Protein AF-A0A534TEW3-F1 (afdb_monomer)

Solvent-accessible surface area (backbone atoms only — not comparable to full-atom values): 9878 Å² total; per-residue (Å²): 132,83,80,80,79,78,78,77,78,78,79,78,77,82,74,76,82,72,75,68,64,57,67,54,77,68,44,52,39,58,89,99,47,56,60,81,39,72,78,30,44,58,56,43,50,56,50,20,53,56,47,52,79,37,78,69,46,27,35,34,26,40,9,30,24,37,71,77,74,54,68,71,56,26,29,56,51,6,33,49,33,12,48,44,51,49,48,52,30,32,76,61,66,29,63,64,92,37,51,44,66,39,45,52,7,48,79,74,64,83,44,55,67,87,44,71,70,23,24,53,65,15,21,30,38,37,39,34,49,76,43,54,83,69,78,86,59,82,77,68,78,88,69,78,79,49,77,65,56,59,50,53,56,56,57,60,58,62,66,72,74,73,78,85,90,78,89,135

Secondary structure (DSSP, 8-state):
-PPPPPPPPPPPPPPPPP-----EEEEEPPTT--PPPHHHHHHHHHHHHHHHH-TT-EEEEEE---S-S-HHHHHHHHHHHHHHHHHHHHHTT--GGGEEEEE-TTSS-SS-SSSHHHHHHHSEEEEEEEE---SSSTTSSSS---HHHHHHHHHHHHTTSSS-----

Mean predicted aligned error: 15.06 Å

pLDDT: mean 75.1, std 17.62, range [39.72, 96.31]

Structure (mmCIF, N/CA/C/O backbone):
data_AF-A0A534TEW3-F1
#
_entry.id   AF-A0A534TEW3-F1
#
loop_
_atom_site.group_PDB
_atom_site.id
_atom_site.type_symbol
_atom_site.label_atom_id
_atom_site.label_alt_id
_atom_site.label_comp_id
_atom_site.label_asym_id
_atom_site.label_entity_id
_atom_site.label_seq_id
_atom_site.pdbx_PDB_ins_code
_atom_site.Cartn_x
_atom_site.Cartn_y
_atom_site.Cartn_z
_atom_site.occupancy
_atom_site.B_iso_or_equiv
_atom_site.auth_seq_id
_atom_site.auth_comp_id
_atom_site.auth_asym_id
_atom_site.auth_atom_id
_atom_site.pdbx_PDB_model_num
ATOM 1 N N . MET A 1 1 ? 20.012 60.777 17.711 1.00 60.25 1 MET A N 1
ATOM 2 C CA . MET A 1 1 ? 19.981 59.305 17.866 1.00 60.25 1 MET A CA 1
ATOM 3 C C . MET A 1 1 ? 18.955 58.772 16.879 1.00 60.25 1 MET A C 1
ATOM 5 O O . MET A 1 1 ? 17.900 59.393 16.793 1.00 60.25 1 MET A O 1
ATOM 9 N N . PRO A 1 2 ? 19.250 57.727 16.091 1.00 71.19 2 PRO A N 1
ATOM 10 C CA . PRO A 1 2 ? 18.235 57.111 15.238 1.00 71.19 2 PRO A CA 1
ATOM 11 C C . PRO A 1 2 ? 17.132 56.468 16.101 1.00 71.19 2 PRO A C 1
ATOM 13 O O . PRO A 1 2 ? 17.427 56.048 17.226 1.00 71.19 2 PRO A O 1
ATOM 16 N N . PRO A 1 3 ? 15.877 56.408 15.619 1.00 73.00 3 PRO A N 1
ATOM 17 C CA . PRO A 1 3 ? 14.808 55.715 16.329 1.00 73.00 3 PRO A CA 1
ATOM 18 C C . PRO A 1 3 ? 15.124 54.214 16.439 1.00 73.00 3 PRO A C 1
ATOM 20 O O . PRO A 1 3 ? 15.786 53.666 15.550 1.00 73.00 3 PRO A O 1
ATOM 23 N N . PRO A 1 4 ? 14.672 53.538 17.512 1.00 75.50 4 PRO A N 1
ATOM 24 C CA . PRO A 1 4 ? 14.828 52.096 17.625 1.00 75.50 4 PRO A CA 1
ATOM 25 C C . PRO A 1 4 ? 14.104 51.395 16.463 1.00 75.50 4 PRO A C 1
ATOM 27 O O . PRO A 1 4 ? 13.072 51.892 15.997 1.00 75.50 4 PRO A O 1
ATOM 30 N N . PRO A 1 5 ? 14.626 50.254 15.980 1.00 75.69 5 PRO A N 1
ATOM 31 C CA . PRO A 1 5 ? 13.947 49.478 14.954 1.00 75.69 5 PRO A CA 1
ATOM 32 C C . PRO A 1 5 ? 12.558 49.045 15.450 1.00 75.69 5 PRO A C 1
ATOM 34 O O . PRO A 1 5 ? 12.382 48.817 16.653 1.00 75.69 5 PRO A O 1
ATOM 37 N N . PRO A 1 6 ? 11.566 48.923 14.549 1.00 76.88 6 PRO A N 1
ATOM 38 C CA . PRO A 1 6 ? 10.264 48.393 14.919 1.00 76.88 6 PRO A CA 1
ATOM 39 C C . PRO A 1 6 ? 10.413 46.968 15.479 1.00 76.88 6 PRO A C 1
ATOM 41 O O . PRO A 1 6 ? 11.327 46.241 15.070 1.00 76.88 6 PRO A O 1
ATOM 44 N N . PRO A 1 7 ? 9.535 46.552 16.410 1.00 76.06 7 PRO A N 1
ATOM 45 C CA . PRO A 1 7 ? 9.540 45.185 16.910 1.00 76.06 7 PRO A CA 1
ATOM 46 C C . PRO A 1 7 ? 9.340 44.195 15.750 1.00 76.06 7 PRO A C 1
ATOM 48 O O . PRO A 1 7 ? 8.663 44.530 14.770 1.00 76.06 7 PRO A O 1
ATOM 51 N N . PRO A 1 8 ? 9.917 42.982 15.837 1.00 75.75 8 PRO A N 1
ATOM 52 C CA . PRO A 1 8 ? 9.694 41.958 14.826 1.00 75.75 8 PRO A CA 1
ATOM 53 C C . PRO A 1 8 ? 8.190 41.653 14.708 1.00 75.75 8 PRO A C 1
ATOM 55 O O . PRO A 1 8 ? 7.475 41.727 15.713 1.00 75.75 8 PRO A O 1
ATOM 58 N N . PRO A 1 9 ? 7.693 41.313 13.503 1.00 74.06 9 PRO A N 1
ATOM 59 C CA . PRO A 1 9 ? 6.306 40.898 13.340 1.00 74.06 9 PRO A CA 1
ATOM 60 C C . PRO A 1 9 ? 6.009 39.685 14.239 1.00 74.06 9 PRO A C 1
ATOM 62 O O . PRO A 1 9 ? 6.910 38.869 14.473 1.00 74.06 9 PRO A O 1
ATOM 65 N N . PRO A 1 10 ? 4.771 39.546 14.751 1.00 71.94 10 PRO A N 1
ATOM 66 C CA . PRO A 1 10 ? 4.387 38.368 15.518 1.00 71.94 10 PRO A CA 1
ATOM 67 C C . PRO A 1 10 ? 4.613 37.098 14.679 1.00 71.94 10 PRO A C 1
ATOM 69 O O . PRO A 1 10 ? 4.470 37.148 13.451 1.00 71.94 10 PRO A O 1
ATOM 72 N N . PRO A 1 11 ? 4.977 35.964 15.307 1.00 68.88 11 PRO A N 1
ATOM 73 C CA . PRO A 1 11 ? 5.129 34.707 14.586 1.00 68.88 11 PRO A CA 1
ATOM 74 C C . PRO A 1 11 ? 3.815 34.350 13.867 1.00 68.88 11 PRO A C 1
ATOM 76 O O . PRO A 1 11 ? 2.738 34.659 14.387 1.00 68.88 11 PRO A O 1
ATOM 79 N N . PRO A 1 12 ? 3.873 33.717 12.679 1.00 68.69 12 PRO A N 1
ATOM 80 C CA . PRO A 1 12 ? 2.668 33.234 12.014 1.00 68.69 12 PRO A CA 1
ATOM 81 C C . PRO A 1 12 ? 1.908 32.269 12.944 1.00 68.69 12 PRO A C 1
ATOM 83 O O . PRO A 1 12 ? 2.549 31.576 13.742 1.00 68.69 12 PRO A O 1
ATOM 86 N N . PRO A 1 13 ? 0.563 32.208 12.864 1.00 72.44 13 PRO A N 1
ATOM 87 C CA . PRO A 1 13 ? -0.218 31.257 13.651 1.00 72.44 13 PRO A CA 1
ATOM 88 C C . PRO A 1 13 ? 0.292 29.823 13.423 1.00 72.44 13 PRO A C 1
ATOM 90 O O . PRO A 1 13 ? 0.777 29.520 12.324 1.00 72.44 13 PRO A O 1
ATOM 93 N N . PRO A 1 14 ? 0.205 28.935 14.434 1.00 68.25 14 PRO A N 1
ATOM 94 C CA . PRO A 1 14 ? 0.591 27.541 14.267 1.00 68.25 14 PRO A CA 1
ATOM 95 C C . PRO A 1 14 ? -0.175 26.938 13.084 1.00 68.25 14 PRO A C 1
ATOM 97 O O . PRO A 1 14 ? -1.364 27.195 12.893 1.00 68.25 14 PRO A O 1
ATOM 100 N N . SER A 1 15 ? 0.531 26.175 12.247 1.00 53.66 15 SER A N 1
ATOM 101 C CA . SER A 1 15 ? -0.093 25.446 11.139 1.00 53.66 15 SER A CA 1
ATOM 102 C C . SER A 1 15 ? -1.183 24.514 11.691 1.00 53.66 15 SER A C 1
ATOM 104 O O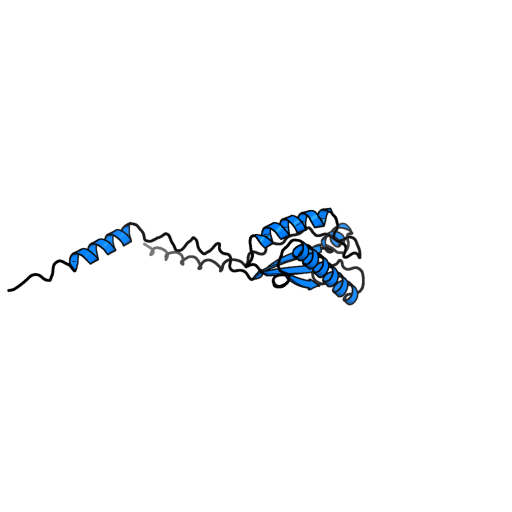 . SER A 1 15 ? -0.964 23.961 12.770 1.00 53.66 15 SER A O 1
ATOM 106 N N . PRO A 1 16 ? -2.314 24.301 10.982 1.00 61.44 16 PRO A N 1
ATOM 107 C CA . PRO A 1 16 ? -3.306 23.299 11.373 1.00 61.44 16 PRO A CA 1
ATOM 108 C C . PRO A 1 16 ? -2.609 21.969 11.679 1.00 61.44 16 PRO A C 1
ATOM 110 O O . PRO A 1 16 ? -1.613 21.671 11.000 1.00 61.44 16 PRO A O 1
ATOM 113 N N . PRO A 1 17 ? -3.100 21.170 12.643 1.00 54.12 17 PRO A N 1
ATOM 114 C CA . PRO A 1 17 ? -2.493 19.890 12.979 1.00 54.12 17 PRO A CA 1
ATOM 115 C C . PRO A 1 17 ? -2.301 19.101 11.687 1.00 54.12 17 PRO A C 1
ATOM 117 O O . PRO A 1 17 ? -3.241 18.834 10.930 1.00 54.12 17 PRO A O 1
ATOM 120 N N . ALA A 1 18 ? -1.039 18.807 11.372 1.00 47.72 18 ALA A N 1
ATOM 121 C CA . ALA A 1 18 ? -0.709 18.027 10.198 1.00 47.72 18 ALA A CA 1
ATOM 122 C C . ALA A 1 18 ? -1.473 16.708 10.317 1.00 47.72 18 ALA A C 1
ATOM 124 O O . ALA A 1 18 ? -1.295 15.994 11.305 1.00 47.72 18 ALA A O 1
ATOM 125 N N . ARG A 1 19 ? -2.324 16.388 9.328 1.00 51.25 19 ARG A N 1
ATOM 126 C CA . ARG A 1 19 ? -2.936 15.057 9.196 1.00 51.25 19 ARG A CA 1
ATOM 127 C C . ARG A 1 19 ? -1.820 14.049 9.447 1.00 51.25 19 ARG A C 1
ATOM 129 O O . ARG A 1 19 ? -0.866 14.014 8.665 1.00 51.25 19 ARG A O 1
ATOM 136 N N . ARG A 1 20 ? -1.868 13.324 10.571 1.00 53.38 20 ARG A N 1
ATOM 137 C CA . ARG A 1 20 ? -0.775 12.434 10.982 1.00 53.38 20 ARG A CA 1
ATOM 138 C C . ARG A 1 20 ? -0.702 11.305 9.971 1.00 53.38 20 ARG A C 1
ATOM 140 O O . ARG A 1 20 ? -1.393 10.305 10.087 1.00 53.38 20 ARG A O 1
ATOM 147 N N . LYS A 1 21 ? 0.117 11.481 8.940 1.00 49.31 21 LYS A N 1
ATOM 148 C CA . LYS A 1 21 ? 0.376 10.466 7.930 1.00 49.31 21 LYS A CA 1
ATOM 149 C C . LYS A 1 21 ? 1.299 9.425 8.556 1.00 49.31 21 LYS A C 1
ATOM 151 O O . LYS A 1 21 ? 2.517 9.529 8.442 1.00 49.31 21 LYS A O 1
ATOM 156 N N . ILE A 1 22 ? 0.730 8.443 9.248 1.00 55.97 22 ILE A N 1
ATOM 157 C CA . ILE A 1 22 ? 1.487 7.255 9.643 1.00 55.97 22 ILE A CA 1
ATOM 158 C C . ILE A 1 22 ? 1.680 6.434 8.372 1.00 55.97 22 ILE A C 1
ATOM 160 O O . ILE A 1 22 ? 0.755 5.755 7.948 1.00 55.97 22 ILE A O 1
ATOM 164 N N . ILE A 1 23 ? 2.850 6.551 7.735 1.00 54.94 23 ILE A N 1
ATOM 165 C CA . ILE A 1 23 ? 3.218 5.702 6.598 1.00 54.94 23 ILE A CA 1
ATOM 166 C C . ILE A 1 23 ? 3.838 4.434 7.160 1.00 54.94 23 ILE A C 1
ATOM 168 O O . ILE A 1 23 ? 5.026 4.413 7.482 1.00 54.94 23 ILE A O 1
ATOM 172 N N . LEU A 1 24 ? 3.054 3.368 7.233 1.00 56.62 24 LEU A N 1
ATOM 173 C CA . LEU A 1 24 ? 3.619 2.043 7.443 1.00 56.62 24 LEU A CA 1
ATOM 174 C C . LEU A 1 24 ? 4.271 1.614 6.124 1.00 56.62 24 LEU A C 1
ATOM 176 O O . LEU A 1 24 ? 3.594 1.314 5.141 1.00 56.62 24 LEU A O 1
ATOM 180 N N . ARG A 1 25 ? 5.605 1.698 6.077 1.00 54.69 25 ARG A N 1
ATOM 181 C CA . ARG A 1 25 ? 6.440 1.230 4.963 1.00 54.69 25 ARG A CA 1
ATOM 182 C C . ARG A 1 25 ? 6.964 -0.150 5.337 1.00 54.69 25 ARG A C 1
ATOM 184 O O . ARG A 1 25 ? 7.623 -0.265 6.362 1.00 54.69 25 ARG A O 1
ATOM 191 N N . GLY A 1 26 ? 6.713 -1.167 4.515 1.00 53.88 26 GLY A N 1
ATOM 192 C CA . GLY A 1 26 ? 7.312 -2.491 4.742 1.00 53.88 26 GLY A CA 1
ATOM 193 C C . GLY A 1 26 ? 6.471 -3.699 4.346 1.00 53.88 26 GLY A C 1
ATOM 194 O O . GLY A 1 26 ? 6.967 -4.817 4.425 1.00 53.88 26 GLY A O 1
ATOM 195 N N . VAL A 1 27 ? 5.230 -3.517 3.877 1.00 59.22 27 VAL A N 1
ATOM 196 C CA . VAL A 1 27 ? 4.468 -4.628 3.284 1.00 59.22 27 VAL A CA 1
ATOM 197 C C . VAL A 1 27 ? 4.980 -4.847 1.863 1.00 59.22 27 VAL A C 1
ATOM 199 O O . VAL A 1 27 ? 4.462 -4.291 0.886 1.00 59.22 27 VAL A O 1
ATOM 202 N N . ASN A 1 28 ? 6.060 -5.612 1.765 1.00 64.19 28 ASN A N 1
ATOM 203 C CA . ASN A 1 28 ? 6.691 -5.952 0.503 1.00 64.19 28 ASN A CA 1
ATOM 204 C C . ASN A 1 28 ? 6.067 -7.233 -0.052 1.00 64.19 28 ASN A C 1
ATOM 206 O O . ASN A 1 28 ? 5.930 -8.241 0.639 1.00 64.19 28 ASN A O 1
ATOM 210 N N . PHE A 1 29 ? 5.703 -7.194 -1.331 1.00 61.56 29 PHE A N 1
ATOM 211 C CA . PHE A 1 29 ? 5.181 -8.352 -2.048 1.00 61.56 29 PHE A CA 1
ATOM 212 C C . PHE A 1 29 ? 6.263 -8.944 -2.952 1.00 61.56 29 PHE A C 1
ATOM 214 O O . PHE A 1 29 ? 7.019 -8.211 -3.600 1.00 61.56 29 PHE A O 1
ATOM 221 N N . ASP A 1 30 ? 6.287 -10.273 -3.060 1.0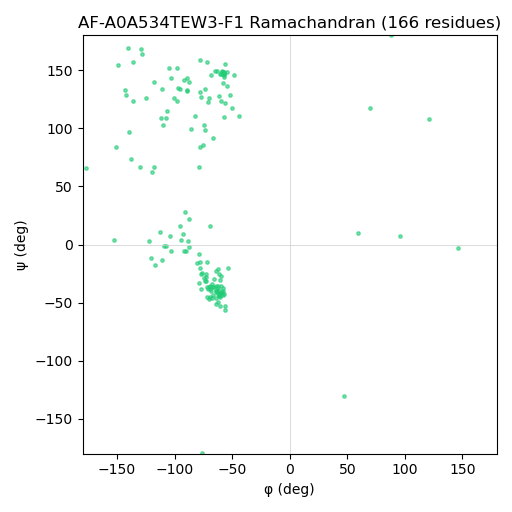0 63.12 30 ASP A N 1
ATOM 222 C CA . ASP A 1 30 ? 7.075 -10.957 -4.088 1.00 63.12 30 ASP A CA 1
ATOM 223 C C . ASP A 1 30 ? 6.691 -10.456 -5.494 1.00 63.12 30 ASP A C 1
ATOM 225 O O . ASP A 1 30 ? 5.571 -9.975 -5.736 1.00 63.12 30 ASP A O 1
ATOM 229 N N . PHE A 1 31 ? 7.623 -10.594 -6.443 1.00 55.47 31 PHE A N 1
ATOM 230 C CA . PHE A 1 31 ? 7.377 -10.270 -7.846 1.00 55.47 31 PHE A CA 1
ATOM 231 C C . PHE A 1 31 ? 6.107 -10.969 -8.346 1.00 55.47 31 PHE A C 1
ATOM 233 O O . PHE A 1 31 ? 5.919 -12.166 -8.141 1.00 55.47 31 PHE A O 1
ATOM 240 N N . ASP A 1 32 ? 5.223 -10.180 -8.955 1.00 61.06 32 ASP A N 1
ATOM 241 C CA . ASP A 1 32 ? 3.939 -10.604 -9.518 1.00 61.06 32 ASP A CA 1
ATOM 242 C C . ASP A 1 32 ? 2.920 -11.253 -8.557 1.00 61.06 32 ASP A C 1
ATOM 244 O O . ASP A 1 32 ? 1.877 -11.755 -8.977 1.00 61.06 32 ASP A O 1
ATOM 248 N N . LYS A 1 33 ? 3.167 -11.211 -7.242 1.00 69.94 33 LYS A N 1
ATOM 249 C CA . LYS A 1 33 ? 2.239 -11.753 -6.240 1.00 69.94 33 LYS A CA 1
ATOM 250 C C . LYS A 1 33 ? 1.473 -10.658 -5.506 1.00 69.94 33 LYS A C 1
ATOM 252 O O . LYS A 1 33 ? 1.955 -9.537 -5.323 1.00 69.94 33 LYS A O 1
ATOM 257 N N . ALA A 1 34 ? 0.278 -11.030 -5.055 1.00 67.62 34 ALA A N 1
ATOM 258 C CA . ALA A 1 34 ? -0.531 -10.292 -4.083 1.00 67.62 34 ALA A CA 1
ATOM 259 C C . ALA A 1 34 ? -0.668 -11.054 -2.749 1.00 67.62 34 ALA A C 1
ATOM 261 O O . ALA A 1 34 ? -1.476 -10.691 -1.902 1.00 67.62 34 ALA A O 1
ATOM 262 N N . THR A 1 35 ? 0.107 -12.125 -2.566 1.00 73.94 35 THR A N 1
ATOM 263 C CA . THR A 1 35 ? 0.159 -12.887 -1.317 1.00 73.94 35 THR A CA 1
ATOM 264 C C . THR A 1 35 ? 0.996 -12.129 -0.295 1.00 73.94 35 THR A C 1
ATOM 266 O O . THR A 1 35 ? 2.137 -11.767 -0.587 1.00 73.94 35 THR A O 1
ATOM 269 N N . ILE A 1 36 ? 0.428 -11.904 0.887 1.00 74.56 36 ILE A N 1
ATOM 270 C CA . ILE A 1 36 ? 1.130 -11.325 2.034 1.00 74.56 36 ILE A CA 1
ATOM 271 C C . ILE A 1 36 ? 2.135 -12.367 2.533 1.00 74.56 36 ILE A C 1
ATOM 273 O O . ILE A 1 36 ? 1.781 -13.526 2.753 1.00 74.56 36 ILE A O 1
ATOM 277 N N . ARG A 1 37 ? 3.402 -11.972 2.639 1.00 74.75 37 ARG A N 1
ATOM 278 C CA . ARG A 1 37 ? 4.463 -12.810 3.206 1.00 74.75 37 ARG A CA 1
ATOM 279 C C . ARG A 1 37 ? 4.377 -12.798 4.736 1.00 74.75 37 ARG A C 1
ATOM 281 O O . ARG A 1 37 ? 3.815 -11.868 5.297 1.00 74.75 37 ARG A O 1
ATOM 288 N N . GLY A 1 38 ? 4.943 -13.804 5.406 1.00 74.00 38 GLY A N 1
ATOM 289 C CA . GLY A 1 38 ? 4.890 -13.898 6.874 1.00 74.00 38 GLY A CA 1
ATOM 290 C C . GLY A 1 38 ? 5.500 -12.682 7.583 1.00 74.00 38 GLY A C 1
ATOM 291 O O . GLY A 1 38 ? 4.869 -12.115 8.461 1.00 74.00 38 GLY A O 1
ATOM 292 N N . ASP A 1 39 ? 6.650 -12.203 7.102 1.00 73.50 39 ASP A N 1
ATOM 293 C CA . ASP A 1 39 ? 7.299 -10.971 7.580 1.00 73.50 39 ASP A CA 1
ATOM 294 C C . ASP A 1 39 ? 6.412 -9.723 7.418 1.00 73.50 39 ASP A C 1
ATOM 296 O O . ASP A 1 39 ? 6.410 -8.830 8.259 1.00 73.50 39 ASP A O 1
ATOM 300 N N . ALA A 1 40 ? 5.627 -9.666 6.344 1.00 75.00 40 ALA A N 1
ATOM 301 C CA . ALA A 1 40 ? 4.658 -8.602 6.120 1.00 75.00 40 ALA A CA 1
ATOM 302 C C . ALA A 1 40 ? 3.376 -8.768 6.958 1.00 75.00 40 ALA A C 1
ATOM 304 O O . ALA A 1 40 ? 2.709 -7.771 7.224 1.00 75.00 40 ALA A O 1
ATOM 305 N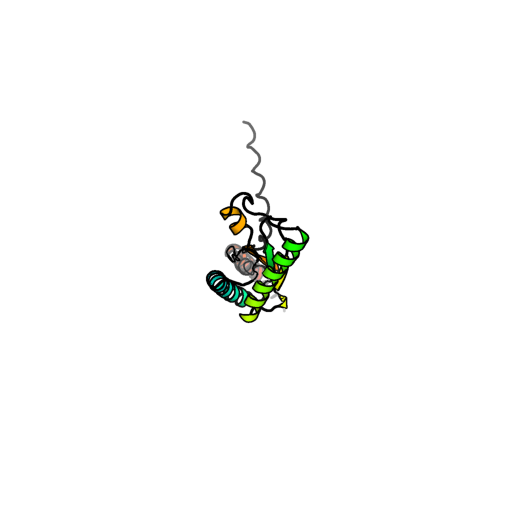 N . ALA A 1 41 ? 3.022 -9.994 7.358 1.00 80.62 41 ALA A N 1
ATOM 306 C CA . ALA A 1 41 ? 1.869 -10.263 8.213 1.00 80.62 41 ALA A CA 1
ATOM 307 C C . ALA A 1 41 ? 2.106 -9.737 9.634 1.00 80.62 41 ALA A C 1
ATOM 309 O O . ALA A 1 41 ? 1.257 -9.008 10.129 1.00 80.62 41 ALA A O 1
ATOM 310 N N . ASP A 1 42 ? 3.287 -9.978 10.216 1.00 82.25 42 ASP A N 1
ATOM 311 C CA . ASP A 1 42 ? 3.632 -9.491 11.562 1.00 82.25 42 ASP A CA 1
ATOM 312 C C . ASP A 1 42 ? 3.504 -7.956 11.665 1.00 82.25 42 ASP A C 1
ATOM 314 O O . ASP A 1 42 ? 2.925 -7.419 12.609 1.00 82.25 42 ASP A O 1
ATOM 318 N N . VAL A 1 43 ? 3.972 -7.231 10.640 1.00 82.31 43 VAL A N 1
ATOM 319 C CA . VAL A 1 43 ? 3.843 -5.763 10.568 1.00 82.31 43 VAL A CA 1
ATOM 320 C C . VAL A 1 43 ? 2.382 -5.326 10.419 1.00 82.31 43 VAL A C 1
ATOM 322 O O . VAL A 1 43 ? 1.979 -4.288 10.946 1.00 82.31 43 VAL A O 1
ATOM 325 N N . LEU A 1 44 ? 1.574 -6.086 9.677 1.00 85.62 44 LEU A N 1
ATOM 326 C CA . LEU A 1 44 ? 0.150 -5.795 9.516 1.00 85.62 44 LEU A CA 1
ATOM 327 C C . LEU A 1 44 ? -0.661 -6.102 10.778 1.00 85.62 44 LEU A C 1
ATOM 329 O O . LEU A 1 44 ? -1.673 -5.439 11.003 1.00 85.62 44 LEU A O 1
ATOM 333 N N . ASP A 1 45 ? -0.218 -7.052 11.595 1.00 87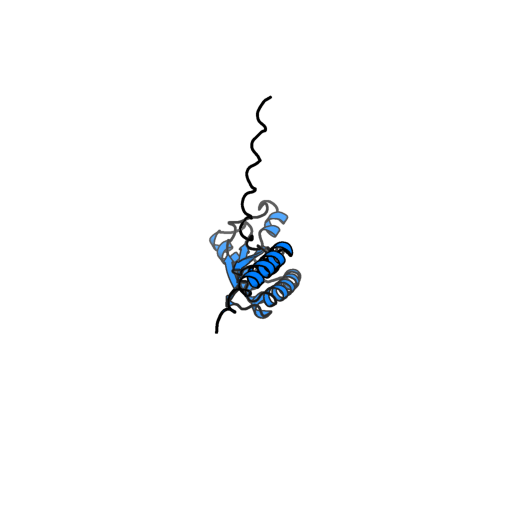.44 45 ASP A N 1
ATOM 334 C CA . ASP A 1 45 ? -0.840 -7.381 12.875 1.00 87.44 45 ASP A CA 1
ATOM 335 C C . ASP A 1 45 ? -0.615 -6.250 13.885 1.00 87.44 45 ASP A C 1
ATOM 337 O O . ASP A 1 45 ? -1.582 -5.750 14.462 1.00 87.44 45 ASP A O 1
ATOM 341 N N . GLU A 1 46 ? 0.618 -5.740 14.000 1.00 84.12 46 GLU A N 1
ATOM 342 C CA . GLU A 1 46 ? 0.925 -4.549 14.812 1.00 84.12 46 GLU A CA 1
ATOM 343 C C . GLU A 1 46 ? 0.129 -3.322 14.326 1.00 84.12 46 GLU A C 1
ATOM 345 O O . GLU A 1 46 ? -0.454 -2.570 15.112 1.00 84.12 46 GLU A O 1
ATOM 350 N N . ALA A 1 47 ? 0.025 -3.141 13.005 1.00 85.50 47 ALA A N 1
ATOM 351 C CA . ALA A 1 47 ? -0.799 -2.086 12.427 1.00 85.50 47 ALA A CA 1
ATOM 352 C C . ALA A 1 47 ? -2.282 -2.237 12.800 1.00 85.50 47 ALA A C 1
ATOM 354 O O . ALA A 1 47 ? -2.949 -1.245 13.100 1.00 85.50 47 ALA A O 1
ATOM 355 N N . ALA A 1 48 ? -2.812 -3.462 12.782 1.00 89.38 48 ALA A N 1
ATOM 356 C CA . ALA A 1 48 ? -4.194 -3.734 13.153 1.00 89.38 48 ALA A CA 1
ATOM 357 C C . ALA A 1 48 ? -4.452 -3.415 14.631 1.00 89.38 48 ALA A C 1
ATOM 359 O O . ALA A 1 48 ? -5.488 -2.827 14.938 1.00 89.38 48 ALA A O 1
ATOM 360 N N . GLU A 1 49 ? -3.516 -3.730 15.531 1.00 87.94 49 GLU A N 1
ATOM 361 C CA . GLU A 1 49 ? -3.602 -3.368 16.952 1.00 87.94 49 GLU A CA 1
ATOM 362 C C . GLU A 1 49 ? -3.761 -1.857 17.143 1.00 87.94 49 GLU A C 1
ATOM 364 O O . GLU A 1 49 ? -4.754 -1.410 17.722 1.00 87.94 49 GLU A O 1
ATOM 369 N N . ILE A 1 50 ? -2.868 -1.067 16.543 1.00 84.56 50 ILE A N 1
ATOM 370 C CA . ILE A 1 50 ? -2.909 0.400 16.618 1.00 84.56 50 ILE A CA 1
ATOM 371 C C . ILE A 1 50 ? -4.228 0.952 16.050 1.00 84.56 50 ILE A C 1
ATOM 373 O O . ILE A 1 50 ? -4.831 1.870 16.610 1.00 84.56 50 ILE A O 1
ATOM 377 N N . LEU A 1 51 ? -4.709 0.398 14.932 1.00 86.88 51 LEU A N 1
ATOM 378 C CA . LEU A 1 51 ? -5.939 0.858 14.280 1.00 86.88 51 LEU A CA 1
ATOM 379 C C . LEU A 1 51 ? -7.215 0.482 15.042 1.00 86.88 51 LEU A C 1
ATOM 381 O O . LEU A 1 51 ? -8.233 1.174 14.893 1.00 86.88 51 LEU A O 1
ATOM 385 N N . ARG A 1 52 ? -7.184 -0.581 15.852 1.00 86.81 52 ARG A N 1
ATOM 386 C CA . ARG A 1 52 ? -8.273 -0.917 16.782 1.00 86.81 52 ARG A CA 1
ATOM 387 C C . ARG A 1 52 ? -8.342 0.074 17.938 1.00 86.81 52 ARG A C 1
ATOM 389 O O . ARG A 1 52 ? -9.444 0.489 18.288 1.00 86.81 52 ARG A O 1
ATOM 396 N N . ASP A 1 53 ? -7.194 0.517 18.441 1.00 85.50 53 ASP A N 1
ATOM 397 C CA . ASP A 1 53 ? -7.115 1.517 19.513 1.00 85.50 53 ASP A CA 1
ATOM 398 C C . ASP A 1 53 ? -7.507 2.929 19.045 1.00 85.50 53 ASP A C 1
ATOM 400 O O . ASP A 1 53 ? -7.805 3.810 19.853 1.00 85.50 53 ASP A O 1
ATOM 404 N N . GLN A 1 54 ? -7.563 3.149 17.729 1.00 84.56 54 GLN A N 1
ATOM 405 C CA . GLN A 1 54 ? -7.957 4.415 17.113 1.00 84.56 54 GLN A CA 1
ATOM 406 C C . GLN A 1 54 ? -9.226 4.272 16.256 1.00 84.56 54 GLN A C 1
ATOM 408 O O . GLN A 1 54 ? -9.161 4.449 15.040 1.00 84.56 54 GLN A O 1
ATOM 413 N N . PRO A 1 55 ? -10.408 3.986 16.837 1.00 83.12 55 PRO A N 1
ATOM 414 C CA . PRO A 1 55 ? -11.627 3.678 16.080 1.00 83.12 55 PRO A CA 1
ATOM 415 C C . PRO A 1 55 ? -12.133 4.815 15.181 1.00 83.12 55 PRO A C 1
ATOM 417 O O . PRO A 1 55 ? -12.847 4.552 14.218 1.00 83.12 55 PRO A O 1
ATOM 420 N N . ASN A 1 56 ? -11.733 6.056 15.465 1.00 83.31 56 ASN A N 1
ATOM 421 C CA . ASN A 1 56 ? -12.167 7.258 14.745 1.00 83.31 56 ASN A CA 1
ATOM 422 C C . ASN A 1 56 ? -11.296 7.589 13.523 1.00 83.31 56 ASN A C 1
ATOM 424 O O . ASN A 1 56 ? -11.480 8.635 12.906 1.00 83.31 56 ASN A O 1
ATOM 428 N N . VAL A 1 57 ? -10.308 6.745 13.215 1.00 83.62 57 VAL A N 1
ATOM 429 C CA . VAL A 1 57 ? -9.343 6.990 12.144 1.00 83.62 57 VAL A CA 1
ATOM 430 C C . VAL A 1 57 ? -9.704 6.198 10.893 1.00 83.62 57 VAL A C 1
ATOM 432 O O . VAL A 1 57 ? -9.799 4.972 10.946 1.00 83.62 57 VAL A O 1
ATOM 435 N N . ASP A 1 58 ? -9.815 6.877 9.758 1.00 88.38 58 ASP A N 1
ATOM 436 C CA . ASP A 1 58 ? -9.939 6.251 8.443 1.00 88.38 58 ASP A CA 1
ATOM 437 C C . ASP A 1 58 ? -8.564 6.070 7.805 1.00 88.38 58 ASP A C 1
ATOM 439 O O . ASP A 1 58 ? -7.690 6.941 7.889 1.00 88.38 58 ASP A O 1
ATOM 443 N N . VAL A 1 59 ? -8.382 4.946 7.118 1.00 89.25 59 VAL A N 1
ATOM 444 C CA . VAL A 1 59 ? -7.110 4.520 6.541 1.00 89.25 59 VAL A CA 1
ATOM 445 C C . VAL A 1 59 ? -7.275 4.267 5.053 1.00 89.25 59 VAL A C 1
ATOM 447 O O . VAL A 1 59 ? -8.094 3.465 4.615 1.00 89.25 59 VAL A O 1
ATOM 450 N N . SER A 1 60 ? -6.433 4.911 4.261 1.00 91.88 60 SER A N 1
ATOM 451 C CA . SER A 1 60 ? -6.223 4.570 2.865 1.00 91.88 60 SER A CA 1
ATOM 452 C C . SER A 1 60 ? -5.115 3.537 2.727 1.00 91.88 60 SER A C 1
ATOM 454 O O . SER A 1 60 ? -4.038 3.698 3.297 1.00 91.88 60 SER A O 1
ATOM 456 N N . VAL A 1 61 ? -5.376 2.504 1.937 1.00 92.75 61 VAL A N 1
ATOM 457 C CA . VAL A 1 61 ? -4.469 1.405 1.616 1.00 92.75 61 VAL A CA 1
ATOM 458 C C . VAL A 1 61 ? -4.052 1.553 0.159 1.00 92.75 61 VAL A C 1
ATOM 460 O O . VAL A 1 61 ? -4.819 1.269 -0.760 1.00 92.75 61 VAL A O 1
ATOM 463 N N . ASP A 1 62 ? -2.836 2.035 -0.052 1.00 93.38 62 ASP A N 1
ATOM 464 C CA . ASP A 1 62 ? -2.351 2.492 -1.346 1.00 93.38 62 ASP A CA 1
ATOM 465 C C . ASP A 1 62 ? -1.337 1.486 -1.913 1.00 93.38 62 ASP A C 1
ATOM 467 O O . ASP A 1 62 ? -0.224 1.339 -1.410 1.00 93.38 62 ASP A O 1
ATOM 471 N N . GLY A 1 63 ? -1.727 0.755 -2.957 1.00 92.06 63 GLY A N 1
ATOM 472 C CA . GLY A 1 63 ? -0.902 -0.264 -3.600 1.00 92.06 63 GLY A CA 1
ATOM 473 C C . GLY A 1 63 ? -0.029 0.281 -4.728 1.00 92.06 63 GLY A C 1
ATOM 474 O O . GLY A 1 63 ? -0.459 1.120 -5.526 1.00 92.06 63 GLY A O 1
ATOM 475 N N . HIS A 1 64 ? 1.182 -0.266 -4.847 1.00 92.56 64 HIS A N 1
ATOM 476 C CA . HIS A 1 64 ? 2.168 0.108 -5.860 1.00 92.56 64 HIS A CA 1
ATOM 477 C C . HIS A 1 64 ? 2.844 -1.117 -6.500 1.00 92.56 64 HIS A C 1
ATOM 479 O O . HIS A 1 64 ? 2.894 -2.223 -5.943 1.00 92.56 64 HIS A 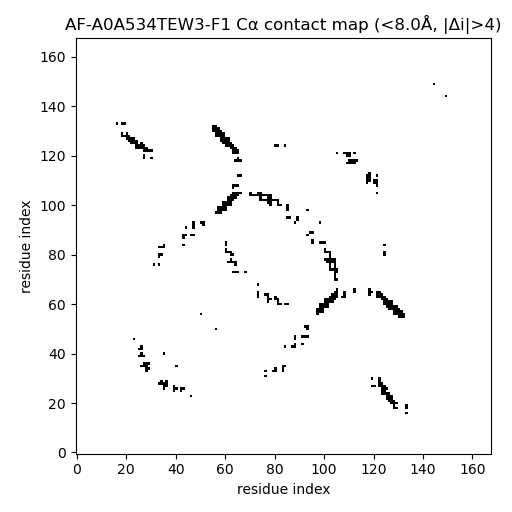O 1
ATOM 485 N N . THR A 1 65 ? 3.374 -0.917 -7.704 1.00 88.56 65 THR A N 1
ATOM 486 C CA . THR A 1 65 ? 4.153 -1.916 -8.446 1.00 88.56 65 THR A CA 1
ATOM 487 C C . THR A 1 65 ? 5.478 -1.334 -8.928 1.00 88.56 65 THR A C 1
ATOM 489 O O . THR A 1 65 ? 5.682 -0.119 -8.920 1.00 88.56 65 THR A O 1
ATOM 492 N N . ASP A 1 66 ? 6.368 -2.209 -9.399 1.00 87.69 66 ASP A N 1
ATOM 493 C CA . ASP A 1 66 ? 7.509 -1.791 -10.211 1.00 87.69 66 ASP A CA 1
ATOM 494 C C . ASP A 1 66 ? 7.080 -1.452 -11.653 1.00 87.69 66 ASP A C 1
ATOM 496 O O . ASP A 1 66 ? 5.893 -1.477 -12.001 1.00 87.69 66 ASP A O 1
ATOM 500 N N . ALA A 1 67 ? 8.045 -1.065 -12.488 1.00 89.88 67 ALA A N 1
ATOM 501 C CA . ALA A 1 67 ? 7.774 -0.623 -13.850 1.00 89.88 67 ALA A CA 1
ATOM 502 C C . ALA A 1 67 ? 7.515 -1.750 -14.870 1.00 89.88 67 ALA A C 1
ATOM 504 O O . ALA A 1 67 ? 7.132 -1.434 -16.007 1.00 89.88 67 ALA A O 1
ATOM 505 N N . ILE A 1 68 ? 7.719 -3.022 -14.504 1.00 88.56 68 ILE A N 1
ATOM 506 C CA . ILE A 1 68 ? 7.675 -4.158 -15.432 1.00 88.56 68 ILE A CA 1
ATOM 507 C C . ILE A 1 68 ? 6.222 -4.464 -15.819 1.00 88.56 68 ILE A C 1
ATOM 509 O O . ILE A 1 68 ? 5.322 -4.507 -14.987 1.00 88.56 68 ILE A O 1
ATOM 513 N N . GLY A 1 69 ? 5.973 -4.670 -17.114 1.00 88.94 69 GLY A N 1
ATOM 514 C CA . GLY A 1 69 ? 4.638 -4.955 -17.647 1.00 88.94 69 GLY A CA 1
ATOM 515 C C . GLY A 1 69 ? 3.811 -3.711 -17.998 1.00 88.94 69 GLY A C 1
ATOM 516 O O . GLY A 1 69 ? 4.249 -2.558 -17.885 1.00 88.94 69 GLY A O 1
ATOM 517 N N . SER A 1 70 ? 2.590 -3.939 -18.488 1.00 94.88 70 SER A N 1
ATOM 518 C CA . SER A 1 70 ? 1.718 -2.864 -18.978 1.00 94.88 70 SER A CA 1
ATOM 519 C C . SER A 1 70 ? 1.161 -2.007 -17.835 1.00 94.88 70 SER A C 1
ATOM 521 O O . SER A 1 70 ? 1.078 -2.443 -16.685 1.00 94.88 70 SER A O 1
ATOM 523 N N . ALA A 1 71 ? 0.770 -0.765 -18.134 1.00 92.62 71 ALA A N 1
ATOM 524 C CA . ALA A 1 71 ? 0.153 0.115 -17.138 1.00 92.62 71 ALA A CA 1
ATOM 525 C C . ALA A 1 71 ? -1.160 -0.477 -16.595 1.00 92.62 71 ALA A C 1
ATOM 527 O O . ALA A 1 71 ? -1.353 -0.520 -15.385 1.00 92.62 71 ALA A O 1
ATOM 528 N N . ALA A 1 72 ? -2.011 -1.016 -17.475 1.00 94.25 72 ALA A N 1
ATOM 529 C CA . ALA A 1 72 ? -3.273 -1.650 -17.092 1.00 94.25 72 ALA A CA 1
ATOM 530 C C . ALA A 1 72 ? -3.070 -2.900 -16.220 1.00 94.25 72 ALA A C 1
ATOM 532 O O . ALA A 1 72 ? -3.838 -3.138 -15.289 1.00 94.25 72 ALA A O 1
ATOM 533 N N . TYR A 1 73 ? -2.028 -3.689 -16.499 1.00 91.69 73 TYR A N 1
ATOM 534 C CA . TYR A 1 73 ? -1.673 -4.838 -15.671 1.00 91.69 73 TYR A CA 1
ATOM 535 C C . TYR A 1 73 ? -1.268 -4.407 -14.259 1.00 91.69 73 TYR A C 1
ATOM 537 O O . TYR A 1 73 ? -1.819 -4.887 -13.269 1.00 91.69 73 TYR A O 1
ATOM 545 N N . ASN A 1 74 ? -0.346 -3.448 -14.178 1.00 93.12 74 ASN A N 1
ATOM 546 C CA . ASN A 1 74 ? 0.163 -2.934 -12.914 1.00 93.12 74 ASN A CA 1
ATOM 547 C C . ASN A 1 74 ? -0.916 -2.243 -12.081 1.00 93.12 74 ASN A C 1
ATOM 549 O O . ASN A 1 74 ? -0.930 -2.394 -10.863 1.00 93.12 74 ASN A O 1
ATOM 553 N N . GLN A 1 75 ? -1.854 -1.553 -12.730 1.00 96.31 75 GLN A N 1
ATOM 554 C CA . GLN A 1 75 ? -3.021 -0.978 -12.071 1.00 96.31 75 GLN A CA 1
ATOM 555 C C . GLN A 1 75 ? -3.811 -2.067 -11.328 1.00 96.31 75 GLN A C 1
ATOM 557 O O . GLN A 1 75 ? -3.901 -2.034 -10.101 1.00 96.31 75 GLN A O 1
ATOM 562 N N . LYS A 1 76 ? -4.238 -3.120 -12.034 1.00 94.19 76 LYS A N 1
ATOM 563 C CA . LYS A 1 76 ? -4.965 -4.248 -11.426 1.00 94.19 76 LYS A CA 1
ATOM 564 C C . LYS A 1 76 ? -4.143 -4.998 -10.374 1.00 94.19 76 LYS A C 1
ATOM 566 O O . LYS A 1 76 ? -4.690 -5.507 -9.400 1.00 94.19 76 LYS A O 1
ATOM 571 N N . LEU A 1 77 ? -2.829 -5.134 -10.564 1.00 91.00 77 LEU A N 1
ATOM 572 C CA . LEU A 1 77 ? -1.955 -5.774 -9.577 1.00 91.00 77 LEU A CA 1
ATOM 573 C C . LEU A 1 77 ? -1.864 -4.946 -8.289 1.00 91.00 77 LEU A C 1
ATOM 575 O O . LEU A 1 77 ? -1.965 -5.507 -7.200 1.00 91.00 77 LEU A O 1
ATOM 579 N N . SER A 1 78 ? -1.719 -3.626 -8.404 1.00 93.31 78 SER A N 1
ATOM 580 C CA . SER A 1 78 ? -1.690 -2.737 -7.242 1.00 93.31 78 SER A CA 1
ATOM 581 C C . SER A 1 78 ? -3.005 -2.727 -6.461 1.00 93.31 78 SER A C 1
ATOM 583 O O . SER A 1 78 ? -2.967 -2.768 -5.236 1.00 93.31 78 SER A O 1
ATOM 585 N N . GLU A 1 79 ? -4.150 -2.755 -7.149 1.00 94.56 79 GLU A N 1
ATOM 586 C CA . GLU A 1 79 ? -5.478 -2.852 -6.526 1.00 94.56 79 GLU A CA 1
ATOM 587 C C . GLU A 1 79 ? -5.619 -4.161 -5.745 1.00 94.56 79 GLU A C 1
ATOM 589 O O . GLU A 1 79 ? -5.925 -4.142 -4.558 1.00 94.56 79 GLU A O 1
ATOM 594 N N . ARG A 1 80 ? -5.269 -5.299 -6.363 1.00 92.44 80 ARG A N 1
ATOM 595 C CA . ARG A 1 80 ? -5.302 -6.610 -5.692 1.00 92.44 80 ARG A CA 1
ATOM 596 C C . ARG A 1 80 ? -4.424 -6.662 -4.439 1.00 92.44 80 ARG A C 1
ATOM 598 O O . ARG A 1 80 ? -4.798 -7.312 -3.467 1.00 92.44 80 ARG A O 1
ATOM 605 N N . ARG A 1 81 ? -3.261 -6.004 -4.456 1.00 90.38 81 ARG A N 1
ATOM 606 C CA . ARG A 1 81 ? -2.369 -5.906 -3.287 1.00 90.38 81 ARG A CA 1
ATOM 607 C C . ARG A 1 81 ? -2.984 -5.064 -2.175 1.00 90.38 81 ARG A C 1
ATOM 609 O O . ARG A 1 81 ? -2.963 -5.490 -1.025 1.00 90.38 81 ARG A O 1
ATOM 616 N N . ALA A 1 82 ? -3.549 -3.908 -2.516 1.00 93.38 82 ALA A N 1
ATOM 617 C CA . ALA A 1 82 ? -4.246 -3.065 -1.551 1.00 93.38 82 ALA A CA 1
ATOM 618 C C . ALA A 1 82 ? -5.441 -3.803 -0.920 1.00 93.38 82 ALA A C 1
ATOM 620 O O . ALA A 1 82 ? -5.596 -3.799 0.299 1.00 93.38 82 ALA A O 1
ATOM 621 N N . ASP A 1 83 ? -6.222 -4.521 -1.728 1.00 93.38 83 ASP A N 1
ATOM 622 C CA . ASP A 1 83 ? -7.344 -5.336 -1.254 1.00 93.38 83 ASP A CA 1
ATOM 623 C C . ASP A 1 83 ? -6.897 -6.480 -0.340 1.00 93.38 83 ASP A C 1
ATOM 625 O O . ASP A 1 83 ? -7.559 -6.758 0.659 1.00 93.38 83 ASP A O 1
ATOM 629 N N . ALA A 1 84 ? -5.777 -7.141 -0.645 1.00 91.12 84 ALA A N 1
ATOM 630 C CA . ALA A 1 84 ? -5.223 -8.183 0.217 1.00 91.12 84 ALA A CA 1
ATOM 631 C C . ALA A 1 84 ? -4.871 -7.631 1.606 1.00 91.12 84 ALA A C 1
ATOM 633 O O . ALA A 1 84 ? -5.245 -8.229 2.614 1.00 91.12 84 ALA A O 1
ATOM 634 N N . VAL A 1 85 ? -4.226 -6.461 1.661 1.00 90.88 85 VAL A N 1
ATOM 635 C CA . VAL A 1 85 ? -3.892 -5.787 2.924 1.00 90.88 85 VAL A CA 1
ATOM 636 C C . VAL A 1 85 ? -5.146 -5.366 3.685 1.00 90.88 85 VAL A C 1
ATOM 638 O O . VAL A 1 85 ? -5.253 -5.638 4.877 1.00 90.88 85 VAL A O 1
ATOM 641 N N . ALA A 1 86 ? -6.128 -4.758 3.015 1.00 92.56 86 ALA A N 1
ATOM 642 C CA . ALA A 1 86 ? -7.372 -4.360 3.670 1.00 92.56 86 ALA A CA 1
ATOM 643 C C . ALA A 1 86 ? -8.139 -5.562 4.242 1.00 92.56 86 ALA A C 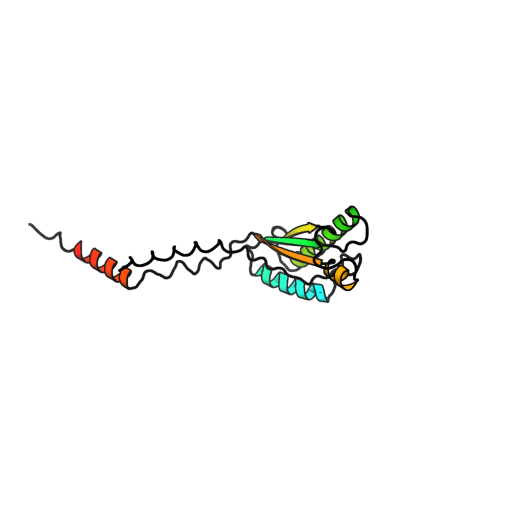1
ATOM 645 O O . ALA A 1 86 ? -8.659 -5.495 5.354 1.00 92.56 86 ALA A O 1
ATOM 646 N N . ARG A 1 87 ? -8.167 -6.690 3.520 1.00 92.50 87 ARG A N 1
ATOM 647 C CA . ARG A 1 87 ? -8.759 -7.942 4.018 1.00 92.50 87 ARG A CA 1
ATOM 648 C C . ARG A 1 87 ? -8.019 -8.476 5.235 1.00 92.50 87 ARG A C 1
ATOM 650 O O . ARG A 1 87 ? -8.678 -8.910 6.173 1.00 92.50 87 ARG A O 1
ATOM 657 N N . HIS A 1 88 ? -6.687 -8.424 5.233 1.00 91.12 88 HIS A N 1
ATOM 658 C CA . HIS A 1 88 ? -5.882 -8.820 6.388 1.00 91.12 88 HIS A CA 1
ATOM 659 C C . HIS A 1 88 ? -6.217 -7.963 7.607 1.00 91.12 88 HIS A C 1
ATOM 661 O O . HIS A 1 88 ? -6.617 -8.504 8.631 1.00 91.12 88 HIS A O 1
ATOM 667 N N . LEU A 1 89 ? -6.164 -6.635 7.483 1.00 91.50 89 LEU A N 1
ATOM 668 C CA . LEU A 1 89 ? -6.505 -5.717 8.578 1.00 91.50 89 LEU A CA 1
ATOM 669 C C . LEU A 1 89 ? -7.937 -5.935 9.087 1.00 91.50 89 LEU A C 1
ATOM 671 O O . LEU A 1 89 ? -8.185 -5.918 10.292 1.00 91.50 89 LEU A O 1
ATOM 675 N N . SER A 1 90 ? -8.882 -6.187 8.177 1.00 94.06 90 SER A N 1
ATOM 676 C CA . SER A 1 90 ? -10.269 -6.452 8.552 1.00 94.06 90 SER A CA 1
ATOM 677 C C . SER A 1 90 ? -10.449 -7.781 9.284 1.00 94.06 90 SER A C 1
ATOM 679 O O . SER A 1 90 ? -11.165 -7.829 10.284 1.00 94.06 90 SER A O 1
ATOM 681 N N . ALA A 1 91 ? -9.747 -8.836 8.859 1.00 92.25 91 ALA A N 1
ATOM 682 C CA . ALA A 1 91 ? -9.724 -10.118 9.563 1.00 92.25 91 ALA A CA 1
ATOM 683 C C . ALA A 1 91 ? -9.158 -9.994 10.990 1.00 92.25 91 ALA A C 1
ATOM 685 O O . ALA A 1 91 ? -9.542 -10.762 11.868 1.00 92.25 91 ALA A O 1
ATOM 686 N N . HIS A 1 92 ? -8.316 -8.986 11.234 1.00 93.06 92 HIS A N 1
ATOM 687 C CA . HIS A 1 92 ? -7.735 -8.677 12.541 1.00 93.06 92 HIS A CA 1
ATOM 688 C C . HIS A 1 92 ? -8.525 -7.608 13.320 1.00 93.06 92 HIS A C 1
ATOM 690 O O . HIS A 1 92 ? -8.041 -7.077 14.319 1.00 93.06 92 HIS A O 1
ATOM 696 N N . GLY A 1 93 ? -9.770 -7.319 12.924 1.00 92.06 93 GLY A N 1
ATOM 697 C CA . GLY A 1 93 ? -10.717 -6.530 13.719 1.00 92.06 93 GLY A CA 1
ATOM 698 C C . GLY A 1 93 ? -10.779 -5.038 13.390 1.00 92.06 93 GLY A C 1
ATOM 699 O O . GLY A 1 93 ? -11.474 -4.298 14.086 1.00 92.06 93 GLY A O 1
ATOM 700 N N . VAL A 1 94 ? -10.108 -4.574 12.332 1.00 92.50 94 VAL A N 1
ATOM 701 C CA . VAL A 1 94 ? -10.315 -3.212 11.815 1.00 92.50 94 VAL A CA 1
ATOM 702 C C . VAL A 1 94 ? -11.610 -3.172 10.995 1.00 92.50 94 VAL A C 1
ATOM 704 O O . VAL A 1 94 ? -11.840 -4.016 10.129 1.00 92.50 94 VAL A O 1
ATOM 707 N N . SER A 1 95 ? -12.487 -2.194 11.240 1.00 93.56 95 SER A N 1
ATOM 708 C CA . SER A 1 95 ? -13.732 -2.084 10.463 1.00 93.56 95 SER A CA 1
ATOM 709 C C . SER A 1 95 ? -13.433 -1.852 8.981 1.00 93.56 95 SER A C 1
ATOM 711 O O . SER A 1 95 ? -12.749 -0.892 8.630 1.00 93.56 95 SER A O 1
ATOM 713 N N . ALA A 1 96 ? -14.012 -2.671 8.099 1.00 92.56 96 ALA A N 1
ATOM 714 C CA . ALA A 1 96 ? -13.858 -2.527 6.651 1.00 92.56 96 ALA A CA 1
ATOM 715 C C . ALA A 1 96 ? -14.356 -1.168 6.128 1.00 92.56 96 ALA A C 1
ATOM 717 O O . ALA A 1 96 ? -13.835 -0.666 5.138 1.00 92.56 96 ALA A O 1
ATOM 718 N N . SER A 1 97 ? -15.317 -0.535 6.812 1.00 93.62 97 SER A N 1
ATOM 719 C CA . SER A 1 97 ? -15.815 0.800 6.450 1.00 93.62 97 SER A CA 1
ATOM 720 C C . SER A 1 97 ? -14.756 1.901 6.570 1.00 93.62 97 SER A C 1
ATOM 722 O O . SER A 1 97 ? -14.898 2.936 5.928 1.00 93.62 97 SER A O 1
ATOM 724 N N . ARG A 1 98 ? -13.717 1.670 7.384 1.00 92.38 98 ARG A N 1
ATOM 725 C CA . ARG A 1 98 ? -12.597 2.591 7.632 1.00 92.38 98 ARG A CA 1
ATOM 726 C C . ARG A 1 98 ? -11.419 2.352 6.686 1.00 92.38 98 ARG A C 1
ATOM 728 O O . ARG A 1 98 ? -10.428 3.069 6.759 1.00 92.38 98 ARG A O 1
ATOM 735 N N . LEU A 1 99 ? -11.475 1.309 5.853 1.00 93.31 99 LEU A N 1
ATOM 736 C CA . LEU A 1 99 ? -10.383 0.896 4.975 1.00 93.31 99 LEU A CA 1
ATOM 737 C C . LEU A 1 99 ? -10.721 1.252 3.525 1.00 93.31 99 LEU A C 1
ATOM 739 O O . LEU A 1 99 ? -11.637 0.692 2.927 1.00 93.31 99 LEU A O 1
ATOM 743 N N . HIS A 1 100 ? -9.952 2.162 2.935 1.00 94.44 100 HIS A N 1
ATOM 744 C CA . HIS A 1 100 ? -10.147 2.627 1.564 1.00 94.44 100 HIS A CA 1
ATOM 745 C C . HIS A 1 100 ? -8.998 2.157 0.675 1.00 94.44 100 HIS A C 1
ATOM 747 O O . HIS A 1 100 ? -7.883 2.655 0.790 1.00 94.44 100 HIS A O 1
ATOM 753 N N . THR A 1 101 ? -9.241 1.208 -0.227 1.00 94.75 101 THR A N 1
ATOM 754 C CA . THR A 1 101 ? -8.185 0.670 -1.096 1.00 94.75 101 THR A CA 1
ATOM 755 C C . THR A 1 101 ? -8.026 1.488 -2.373 1.00 94.75 101 THR A C 1
ATOM 757 O O . THR A 1 101 ? -9.001 1.939 -2.977 1.00 94.75 101 THR A O 1
ATOM 760 N N . ARG A 1 102 ? -6.777 1.710 -2.796 1.00 95.12 102 ARG A N 1
ATOM 761 C CA . ARG A 1 102 ? -6.439 2.377 -4.060 1.00 95.12 102 ARG A CA 1
ATOM 762 C C . ARG A 1 102 ? -5.212 1.734 -4.685 1.00 95.12 102 ARG A C 1
ATOM 764 O O . ARG A 1 102 ? -4.194 1.557 -4.026 1.00 95.12 102 ARG A O 1
ATOM 771 N N . GLY A 1 103 ? -5.273 1.438 -5.977 1.00 93.94 103 GLY A N 1
ATOM 772 C CA . GLY A 1 103 ? -4.095 1.061 -6.752 1.00 93.94 103 GLY A CA 1
ATOM 773 C C . GLY A 1 103 ? -3.523 2.252 -7.511 1.00 93.94 103 GLY A C 1
ATOM 774 O O . GLY A 1 103 ? -4.264 2.987 -8.160 1.00 93.94 103 GLY A O 1
ATOM 775 N N . PHE A 1 104 ? -2.205 2.433 -7.467 1.00 95.31 104 PHE A N 1
ATOM 776 C CA . PHE A 1 104 ? -1.502 3.440 -8.274 1.00 95.31 104 PHE A CA 1
ATOM 777 C C . PHE A 1 104 ? -0.681 2.831 -9.415 1.00 95.31 104 PHE A C 1
ATOM 779 O O . PHE A 1 104 ? -0.019 3.559 -10.166 1.00 95.31 104 PHE A O 1
ATOM 786 N N . GLY A 1 105 ? -0.666 1.503 -9.530 1.00 94.19 105 GLY A N 1
ATOM 787 C CA . GLY A 1 105 ? 0.223 0.767 -10.417 1.00 94.19 105 GLY A CA 1
ATOM 788 C C . GLY A 1 105 ? 1.666 1.255 -10.293 1.00 94.19 105 GLY A C 1
ATOM 789 O O . GLY A 1 105 ? 2.191 1.448 -9.193 1.00 94.19 105 GLY A O 1
ATOM 790 N N . LYS A 1 106 ? 2.278 1.528 -11.447 1.00 91.75 106 LYS A N 1
ATOM 791 C CA . LYS A 1 106 ? 3.668 1.987 -11.566 1.00 91.75 106 LYS A CA 1
ATOM 792 C C . LYS A 1 106 ? 3.846 3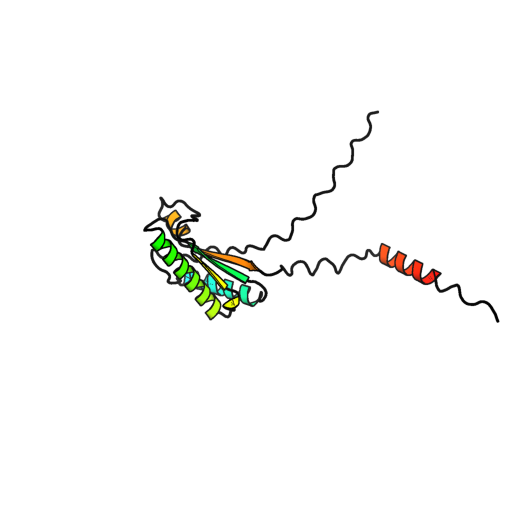.508 -11.604 1.00 91.75 106 LYS A C 1
ATOM 794 O O . LYS A 1 106 ? 4.933 3.989 -11.905 1.00 91.75 106 LYS A O 1
ATOM 799 N N . SER A 1 107 ? 2.786 4.280 -11.347 1.00 94.00 107 SER A N 1
ATOM 800 C CA . SER A 1 107 ? 2.792 5.743 -11.537 1.00 94.00 107 SER A CA 1
ATOM 801 C C . SER A 1 107 ? 3.509 6.527 -10.430 1.00 94.00 107 SER A C 1
ATOM 803 O O . SER A 1 107 ? 3.809 7.704 -10.612 1.00 94.00 107 SER A O 1
ATOM 805 N N . ARG A 1 108 ? 3.779 5.894 -9.281 1.00 91.69 108 ARG A N 1
ATOM 806 C CA . ARG A 1 108 ? 4.374 6.530 -8.091 1.00 91.69 108 ARG A CA 1
ATOM 807 C C . ARG A 1 108 ? 5.570 5.727 -7.551 1.00 91.69 108 ARG A C 1
ATOM 809 O O . ARG A 1 108 ? 5.461 5.130 -6.469 1.00 91.69 108 ARG A O 1
ATOM 816 N N . PRO A 1 109 ? 6.685 5.650 -8.304 1.00 91.56 109 PRO A N 1
ATOM 817 C CA . PRO A 1 109 ? 7.899 4.996 -7.832 1.00 91.56 109 PRO A CA 1
ATOM 818 C C . PRO A 1 109 ? 8.538 5.798 -6.691 1.00 91.56 109 PRO A C 1
ATOM 820 O O . PRO A 1 109 ? 8.481 7.025 -6.673 1.00 91.56 109 PRO A O 1
ATOM 823 N N . VAL A 1 110 ? 9.153 5.093 -5.747 1.00 89.62 110 VAL A N 1
ATOM 824 C CA . VAL A 1 110 ? 9.938 5.673 -4.640 1.00 89.62 110 VAL A CA 1
ATOM 825 C C . VAL A 1 110 ? 11.429 5.393 -4.778 1.00 89.62 110 VAL A C 1
ATOM 827 O O . VAL A 1 110 ? 12.230 6.029 -4.102 1.00 89.62 110 VAL A O 1
ATOM 830 N N . ALA A 1 111 ? 11.797 4.472 -5.668 1.00 90.50 111 ALA A N 1
ATOM 831 C CA . ALA A 1 111 ? 13.170 4.122 -5.991 1.00 90.50 111 ALA A CA 1
ATOM 832 C C . ALA A 1 111 ? 13.335 3.881 -7.498 1.00 90.50 111 ALA A C 1
ATOM 834 O O . ALA A 1 111 ? 12.350 3.785 -8.242 1.00 90.50 111 ALA A O 1
ATOM 835 N N . SER A 1 112 ? 14.588 3.775 -7.952 1.00 91.94 112 SER A N 1
ATOM 836 C CA . SER A 1 112 ? 14.894 3.493 -9.358 1.00 91.94 112 SER A CA 1
ATOM 837 C C . SER A 1 112 ? 14.250 2.177 -9.810 1.00 91.94 112 SER A C 1
ATOM 839 O O . SER A 1 112 ? 14.257 1.190 -9.085 1.00 91.94 112 SER A O 1
ATOM 841 N N . ASN A 1 113 ? 13.697 2.143 -11.022 1.00 89.19 113 ASN A N 1
ATOM 842 C CA . ASN A 1 113 ? 13.219 0.893 -11.627 1.00 89.19 113 ASN A CA 1
ATOM 843 C C . ASN A 1 113 ? 14.318 0.152 -12.404 1.00 89.19 113 ASN A C 1
ATOM 845 O O . ASN A 1 113 ? 14.072 -0.932 -12.937 1.00 89.19 113 ASN A O 1
ATOM 849 N N . GLU A 1 114 ? 15.518 0.726 -12.472 1.00 90.81 114 GLU A N 1
ATOM 850 C CA . GLU A 1 114 ? 16.649 0.168 -13.212 1.00 90.81 114 GLU A CA 1
ATOM 851 C C . GLU A 1 114 ? 17.324 -0.964 -12.429 1.00 90.81 114 GLU A C 1
ATOM 853 O O . GLU A 1 114 ? 17.734 -1.964 -13.017 1.00 90.81 114 GLU A O 1
ATOM 858 N N . THR A 1 115 ? 17.347 -0.872 -11.098 1.00 89.75 115 THR A N 1
ATOM 859 C CA . THR A 1 115 ? 17.928 -1.892 -10.213 1.00 89.75 115 THR A CA 1
ATOM 860 C C . THR A 1 115 ? 16.860 -2.823 -9.645 1.00 89.75 115 THR A C 1
ATOM 862 O O . THR A 1 115 ? 15.700 -2.434 -9.488 1.00 89.75 115 THR A O 1
ATOM 865 N N . GLU A 1 116 ? 17.224 -4.071 -9.332 1.00 86.50 116 GLU A N 1
ATOM 866 C CA . GLU A 1 116 ? 16.271 -5.005 -8.714 1.00 86.50 116 GLU A CA 1
ATOM 867 C C . GLU A 1 116 ? 15.881 -4.545 -7.311 1.00 86.50 116 GLU A C 1
ATOM 869 O O . GLU A 1 116 ? 14.715 -4.619 -6.931 1.00 86.50 116 GLU A O 1
ATOM 874 N N . GLU A 1 117 ? 16.831 -3.976 -6.578 1.00 86.38 117 GLU A N 1
ATOM 875 C CA . GLU A 1 117 ? 16.627 -3.427 -5.244 1.00 86.38 117 GLU A CA 1
ATOM 876 C C . GLU A 1 117 ? 15.609 -2.283 -5.277 1.00 86.38 117 GLU A C 1
ATOM 878 O O . GLU A 1 117 ? 14.708 -2.218 -4.439 1.00 86.38 117 GLU A O 1
ATOM 883 N N . GLY A 1 118 ? 15.705 -1.391 -6.267 1.00 88.50 118 GLY A N 1
ATOM 884 C CA . GLY A 1 118 ? 14.763 -0.288 -6.414 1.00 88.50 118 GLY A CA 1
ATOM 885 C C . GLY A 1 118 ? 13.382 -0.752 -6.893 1.00 88.50 118 GLY A C 1
ATOM 886 O O . GLY A 1 118 ? 12.359 -0.290 -6.380 1.00 88.50 118 GLY A O 1
ATOM 887 N N . ARG A 1 119 ? 13.314 -1.753 -7.782 1.00 87.81 119 ARG A N 1
ATOM 888 C CA . ARG A 1 119 ? 12.039 -2.401 -8.139 1.00 87.81 119 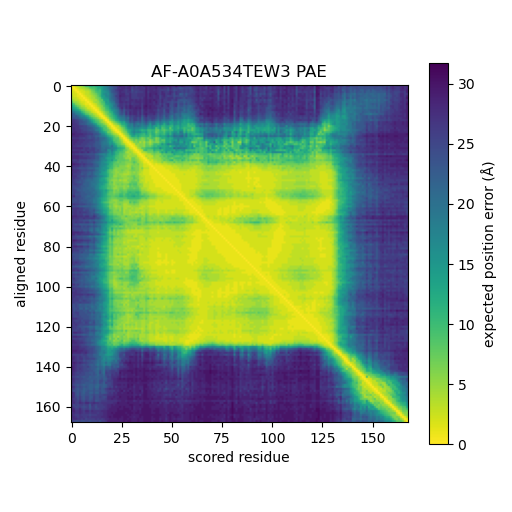ARG A CA 1
ATOM 889 C C . ARG A 1 119 ? 11.381 -3.063 -6.932 1.00 87.81 119 ARG A C 1
ATOM 891 O O . ARG A 1 119 ? 10.180 -2.888 -6.731 1.00 87.81 119 ARG A O 1
ATOM 898 N N . ALA A 1 120 ? 12.149 -3.753 -6.092 1.00 84.31 120 ALA A N 1
ATOM 899 C CA . ALA A 1 120 ? 11.646 -4.349 -4.859 1.00 84.31 120 ALA A CA 1
ATOM 900 C C . ALA A 1 120 ? 11.038 -3.300 -3.917 1.00 84.31 120 ALA A C 1
ATOM 902 O O . ALA A 1 120 ? 9.957 -3.527 -3.381 1.00 84.31 120 ALA A O 1
ATOM 903 N N . GLN A 1 121 ? 11.663 -2.125 -3.790 1.00 85.69 121 GLN A N 1
ATOM 904 C CA . GLN A 1 121 ? 11.111 -1.004 -3.016 1.00 85.69 121 GLN A CA 1
ATOM 905 C C . GLN A 1 121 ? 9.820 -0.431 -3.625 1.00 85.69 121 GLN A C 1
ATOM 907 O O . GLN A 1 121 ? 8.951 0.054 -2.902 1.00 85.69 121 GLN A O 1
ATOM 912 N N . ASN A 1 122 ? 9.656 -0.497 -4.948 1.00 89.44 122 ASN A N 1
ATOM 913 C CA . ASN A 1 122 ? 8.438 -0.044 -5.623 1.00 89.44 122 ASN A CA 1
ATOM 914 C C . ASN A 1 122 ? 7.262 -1.033 -5.474 1.00 89.44 122 ASN A C 1
ATOM 916 O O . ASN A 1 122 ? 6.106 -0.608 -5.517 1.00 89.44 122 ASN A O 1
ATOM 920 N N . ARG A 1 123 ? 7.525 -2.328 -5.236 1.00 89.12 123 ARG A N 1
ATOM 921 C CA . ARG A 1 123 ? 6.514 -3.369 -4.953 1.00 89.12 123 ARG A CA 1
ATOM 922 C C . ARG A 1 123 ? 6.023 -3.313 -3.496 1.00 89.12 123 ARG A C 1
ATOM 924 O O . ARG A 1 123 ? 6.245 -4.241 -2.718 1.00 89.12 123 ARG A O 1
ATOM 931 N N . ARG A 1 124 ? 5.330 -2.229 -3.144 1.00 87.38 124 ARG A N 1
ATOM 932 C CA . ARG A 1 124 ? 4.906 -1.913 -1.769 1.00 87.38 124 ARG A CA 1
ATOM 933 C C . ARG A 1 124 ? 3.413 -1.602 -1.651 1.00 87.38 124 ARG A C 1
ATOM 935 O O . ARG A 1 124 ? 2.765 -1.257 -2.641 1.00 87.38 124 ARG A O 1
ATOM 942 N N . VAL A 1 125 ? 2.909 -1.642 -0.423 1.00 89.19 125 VAL A N 1
ATOM 943 C CA . VAL A 1 125 ? 1.658 -0.988 -0.015 1.00 89.19 125 VAL A CA 1
ATOM 944 C C . VAL A 1 125 ? 1.976 0.058 1.053 1.00 89.19 125 VAL A C 1
ATOM 946 O O . VAL A 1 125 ? 2.826 -0.173 1.910 1.00 89.19 125 VAL A O 1
ATOM 949 N N . GLU A 1 126 ? 1.315 1.209 0.979 1.00 87.69 126 GLU A N 1
ATOM 950 C CA . GLU A 1 126 ? 1.364 2.261 1.994 1.00 87.69 126 GLU A CA 1
ATOM 951 C C . GLU A 1 126 ? 0.012 2.350 2.706 1.00 87.69 126 GLU A C 1
ATOM 953 O O . GLU A 1 126 ? -1.034 2.391 2.061 1.00 87.69 126 GLU A O 1
ATOM 958 N N . LEU A 1 127 ? 0.031 2.418 4.035 1.00 86.50 127 LEU A N 1
ATOM 959 C CA . LEU A 1 127 ? -1.139 2.786 4.830 1.00 86.50 127 LEU A CA 1
ATOM 960 C C . LEU A 1 127 ? -1.061 4.280 5.135 1.00 86.50 127 LEU A C 1
ATOM 962 O O . LEU A 1 127 ? 0.006 4.776 5.477 1.00 86.50 127 LEU A O 1
ATOM 966 N N . ASN A 1 128 ? -2.164 5.003 4.958 1.00 85.69 128 ASN A N 1
ATOM 967 C CA . ASN A 1 128 ? -2.230 6.452 5.114 1.00 85.69 128 ASN A CA 1
ATOM 968 C C . ASN A 1 128 ? -3.486 6.836 5.892 1.00 85.69 128 ASN A C 1
ATOM 970 O O . ASN A 1 128 ? -4.588 6.543 5.446 1.00 85.69 128 ASN A O 1
ATOM 974 N N . ILE A 1 129 ? -3.350 7.556 7.002 1.00 83.62 129 ILE A N 1
ATOM 975 C CA . ILE A 1 129 ? -4.508 8.102 7.720 1.00 83.62 129 ILE A CA 1
ATOM 976 C C . ILE A 1 129 ? -5.126 9.243 6.898 1.00 83.62 129 ILE A C 1
ATOM 978 O O . ILE A 1 129 ? -4.438 10.206 6.546 1.00 83.62 129 ILE A O 1
ATOM 982 N N . VAL A 1 130 ? -6.413 9.124 6.565 1.00 79.06 130 VAL A N 1
ATOM 983 C CA . VAL A 1 130 ? -7.146 10.067 5.696 1.00 79.06 130 VAL A CA 1
ATOM 984 C C . VAL A 1 130 ? -8.298 10.790 6.397 1.00 79.06 130 VAL A C 1
ATOM 986 O O . VAL A 1 130 ? -8.702 11.859 5.933 1.00 79.06 130 VAL A O 1
ATOM 989 N N . GLY A 1 131 ? -8.751 10.273 7.536 1.00 65.88 131 GLY A N 1
ATOM 990 C CA . GLY A 1 131 ? -9.804 10.837 8.380 1.00 65.88 131 GLY A CA 1
ATOM 991 C C . GLY A 1 131 ? -9.547 10.483 9.842 1.00 65.88 131 GLY A C 1
ATOM 992 O O . GLY A 1 131 ? -8.842 9.517 10.120 1.00 65.88 131 GLY A O 1
ATOM 993 N N . GLY A 1 132 ? -10.057 11.299 10.758 1.00 53.66 132 GLY A N 1
ATOM 994 C CA . GLY A 1 132 ? -9.774 11.231 12.190 1.00 53.66 132 GLY A CA 1
ATOM 995 C C . GLY A 1 132 ? -9.161 12.539 12.664 1.00 53.66 132 GLY A C 1
ATOM 996 O O . GLY A 1 132 ? -8.017 12.859 12.337 1.00 53.66 132 GLY A O 1
ATOM 997 N N . GLU A 1 133 ? -9.941 13.317 13.410 1.00 46.19 133 GLU A N 1
ATOM 998 C CA . GLU A 1 133 ? -9.394 14.422 14.185 1.00 46.19 133 GLU A CA 1
ATOM 999 C C . GLU A 1 133 ? -8.386 13.826 15.168 1.00 46.19 133 GLU A C 1
ATOM 1001 O O . GLU A 1 133 ? -8.689 12.893 15.918 1.00 46.19 133 GLU A O 1
ATOM 1006 N N . SER A 1 134 ? -7.148 14.313 15.119 1.00 44.78 134 SER A N 1
ATOM 1007 C CA . SER A 1 134 ? -6.166 14.003 16.141 1.00 44.78 134 SER A CA 1
ATOM 1008 C C . SER A 1 134 ? -6.749 14.437 17.477 1.00 44.78 134 SER A C 1
ATOM 1010 O O . SER A 1 134 ? -6.806 15.624 17.771 1.00 44.78 134 SER A O 1
ATOM 1012 N N . HIS A 1 135 ? -7.113 13.488 18.336 1.00 46.44 135 HIS A N 1
ATOM 1013 C CA . HIS A 1 135 ? -7.514 13.794 19.711 1.00 46.44 135 HIS A CA 1
ATOM 1014 C C . HIS A 1 135 ? -6.337 14.286 20.584 1.00 46.44 135 HIS A C 1
ATOM 1016 O O . HIS A 1 135 ? -6.422 14.337 21.809 1.00 46.44 135 HIS A O 1
ATOM 1022 N N . GLU A 1 136 ? -5.232 14.681 19.949 1.00 48.91 136 GLU A N 1
ATOM 1023 C CA . GLU A 1 136 ? -4.111 15.394 20.547 1.00 48.91 136 GLU A CA 1
ATOM 1024 C C . GLU A 1 136 ? -4.301 16.918 20.435 1.00 48.91 136 GLU A C 1
ATOM 1026 O O . GLU A 1 136 ? -3.339 17.666 20.391 1.00 48.91 136 GLU A O 1
ATOM 1031 N N . GLU A 1 137 ? -5.547 17.394 20.397 1.00 43.22 137 GLU A N 1
ATOM 1032 C CA . GLU A 1 137 ? -5.879 18.811 20.615 1.00 43.22 137 GLU A CA 1
ATOM 1033 C C . GLU A 1 137 ? -6.833 19.026 21.799 1.00 43.22 137 GLU A C 1
ATOM 1035 O O . GLU A 1 137 ? -6.910 20.124 22.338 1.00 43.22 137 GLU A O 1
ATOM 1040 N N . MET A 1 138 ? -7.449 17.972 22.346 1.00 41.28 138 MET A N 1
ATOM 1041 C CA . MET A 1 138 ? -8.395 18.107 23.464 1.00 41.28 138 MET A CA 1
ATOM 1042 C C . MET A 1 138 ? -7.739 18.077 24.859 1.00 41.28 138 MET A C 1
ATOM 1044 O O . MET A 1 138 ? -8.381 17.750 25.855 1.00 41.28 138 MET A O 1
ATOM 1048 N N . ARG A 1 139 ? -6.439 18.391 24.953 1.00 48.53 139 ARG A N 1
ATOM 1049 C CA . ARG A 1 139 ? -5.726 18.547 26.239 1.00 48.53 139 ARG A CA 1
ATOM 1050 C C . ARG A 1 139 ? -5.073 19.914 26.451 1.00 48.53 139 ARG A C 1
ATOM 1052 O O . ARG A 1 139 ? -4.457 20.103 27.498 1.00 48.53 139 ARG A O 1
ATOM 1059 N N . TYR A 1 140 ? -5.245 20.863 25.526 1.00 47.47 140 TYR A N 1
ATOM 1060 C CA . TYR A 1 140 ? -4.640 22.197 25.632 1.00 47.47 140 TYR A CA 1
ATOM 1061 C C . TYR A 1 140 ? -5.601 23.359 25.930 1.00 47.47 140 TYR A C 1
ATOM 1063 O O . TYR A 1 140 ? -5.115 24.461 26.147 1.00 47.47 140 TYR A O 1
ATOM 1071 N N . GLU A 1 141 ? -6.915 23.142 26.063 1.00 42.50 141 GLU A N 1
ATOM 1072 C CA . GLU A 1 141 ? -7.841 24.227 26.454 1.00 42.50 141 GLU A CA 1
ATOM 1073 C C . GLU A 1 141 ? -8.317 24.192 27.920 1.00 42.50 141 GLU A C 1
ATOM 1075 O O . GLU A 1 141 ? -8.928 25.151 28.378 1.00 42.50 141 GLU A O 1
ATOM 1080 N N . GLU A 1 142 ? -7.991 23.165 28.718 1.00 47.25 142 GLU A N 1
ATOM 1081 C CA . GLU A 1 142 ? -8.438 23.116 30.130 1.00 47.25 142 GLU A CA 1
ATOM 1082 C C . GLU A 1 142 ? -7.418 23.669 31.148 1.00 47.25 142 GLU A C 1
ATOM 1084 O O . GLU A 1 142 ? -7.640 23.661 32.360 1.00 47.25 142 GLU A O 1
ATOM 1089 N N . ARG A 1 143 ? -6.282 24.206 30.695 1.00 51.25 143 ARG A N 1
ATOM 1090 C CA . ARG A 1 143 ? -5.350 24.932 31.566 1.00 51.25 143 ARG A CA 1
ATOM 1091 C C . ARG A 1 143 ? -4.800 26.146 30.845 1.00 51.25 143 ARG A C 1
ATOM 1093 O O . ARG A 1 143 ? -3.862 26.000 30.090 1.00 51.25 143 ARG A O 1
ATOM 1100 N N . GLU A 1 144 ? -5.400 27.304 31.089 1.00 44.88 144 GLU A N 1
ATOM 1101 C CA . GLU A 1 144 ? -4.720 28.571 31.405 1.00 44.88 144 GLU A CA 1
ATOM 1102 C C . GLU A 1 144 ? -5.801 29.641 31.686 1.00 44.88 144 GLU A C 1
ATOM 1104 O O . GLU A 1 144 ? -5.943 30.621 30.970 1.00 44.88 144 GLU A O 1
ATOM 1109 N N . GLU A 1 145 ? -6.580 29.491 32.763 1.00 46.91 145 GLU A N 1
ATOM 1110 C CA . GLU A 1 145 ? -6.925 30.707 33.513 1.00 46.91 145 GLU A CA 1
ATOM 1111 C C . GLU A 1 145 ? -5.731 30.965 34.423 1.00 46.91 145 GLU A C 1
ATOM 1113 O O . GLU A 1 145 ? -5.471 30.194 35.364 1.00 46.91 145 GLU A O 1
ATOM 1118 N N . THR A 1 146 ? -4.973 32.022 34.151 1.00 59.28 146 THR A N 1
ATOM 1119 C CA . THR A 1 146 ? -3.818 32.332 34.988 1.00 59.28 146 THR A CA 1
ATOM 1120 C C . THR A 1 146 ? -4.291 32.565 36.434 1.00 59.28 146 THR A C 1
ATOM 1122 O O . THR A 1 146 ? -5.382 33.098 36.673 1.00 59.28 146 THR A O 1
ATOM 1125 N N . PRO A 1 147 ? -3.496 32.218 37.466 1.00 57.88 147 PRO A N 1
ATOM 1126 C CA . PRO A 1 147 ? -3.834 32.557 38.852 1.00 57.88 147 PRO A CA 1
ATOM 1127 C C . PRO A 1 147 ? -4.106 34.058 39.075 1.00 57.88 147 PRO A C 1
ATOM 1129 O O . PRO A 1 147 ? -4.761 34.426 40.051 1.00 57.88 147 PRO A O 1
ATOM 1132 N N . ARG A 1 148 ? -3.622 34.924 38.170 1.00 55.31 148 ARG A N 1
ATOM 1133 C CA . ARG A 1 148 ? -3.879 36.370 38.166 1.00 55.31 148 ARG A CA 1
ATOM 1134 C C . ARG A 1 148 ? -5.320 36.694 37.763 1.00 55.31 148 ARG A C 1
ATOM 1136 O O . ARG A 1 148 ? -5.978 37.438 38.484 1.00 55.31 148 ARG A O 1
ATOM 1143 N N . GLU A 1 149 ? -5.848 36.063 36.720 1.00 53.91 149 GLU A N 1
ATOM 1144 C CA . GLU A 1 149 ? -7.221 36.291 36.241 1.00 53.91 149 GLU A CA 1
ATOM 1145 C C . GLU A 1 149 ? -8.276 35.749 37.215 1.00 53.91 149 GLU A C 1
ATOM 1147 O O . GLU A 1 149 ? -9.253 36.434 37.525 1.00 53.91 149 GLU A O 1
ATOM 1152 N N . ARG A 1 150 ? -8.021 34.589 37.841 1.00 59.84 150 ARG A N 1
ATOM 1153 C CA . ARG A 1 150 ? -8.861 34.075 38.942 1.00 59.84 150 ARG A CA 1
ATOM 1154 C C . ARG A 1 150 ? -8.908 35.004 40.157 1.00 59.84 150 ARG A C 1
ATOM 1156 O O . ARG A 1 150 ? -9.905 35.031 40.882 1.00 59.84 150 ARG A O 1
ATOM 1163 N N . ARG A 1 151 ? -7.832 35.757 40.412 1.00 58.66 151 ARG A N 1
ATOM 1164 C CA . ARG A 1 151 ? -7.765 36.715 41.525 1.00 58.66 151 ARG A CA 1
ATOM 1165 C C . ARG A 1 151 ? -8.534 37.993 41.205 1.00 58.66 151 ARG A C 1
ATOM 1167 O O . ARG A 1 151 ? -9.221 38.496 42.087 1.00 58.66 151 ARG A O 1
ATOM 1174 N N . GLU A 1 152 ? -8.481 38.475 39.968 1.00 54.31 152 GLU A N 1
ATOM 1175 C CA . GLU A 1 152 ? -9.253 39.649 39.539 1.00 54.31 152 GLU A CA 1
ATOM 1176 C C . GLU A 1 152 ? -10.757 39.367 39.451 1.00 54.31 152 GLU A C 1
ATOM 1178 O O . GLU A 1 152 ? -11.565 40.207 39.854 1.00 54.31 152 GLU A O 1
ATOM 1183 N N . HIS A 1 153 ? -11.147 38.164 39.019 1.00 52.38 153 HIS A N 1
ATOM 1184 C CA . HIS A 1 153 ? -12.557 37.784 38.934 1.00 52.38 153 HIS A CA 1
ATOM 1185 C C . HIS A 1 153 ? -13.216 37.652 40.321 1.00 52.38 153 HIS A C 1
ATOM 1187 O O . HIS A 1 153 ? -14.373 38.037 40.499 1.00 52.38 153 HIS A O 1
ATOM 1193 N N . ARG A 1 154 ? -12.463 37.208 41.339 1.00 57.31 154 ARG A N 1
ATOM 1194 C CA . ARG A 1 154 ? -12.933 37.169 42.735 1.00 57.31 154 ARG A CA 1
ATOM 1195 C C . ARG A 1 154 ? -13.094 38.569 43.342 1.00 57.31 154 ARG A C 1
ATOM 1197 O O . ARG A 1 154 ? -14.048 38.804 44.069 1.00 57.31 154 ARG A O 1
ATOM 1204 N N . ILE A 1 155 ? -12.224 39.518 42.992 1.00 53.72 155 ILE A N 1
ATOM 1205 C CA . ILE A 1 155 ? -12.275 40.890 43.531 1.00 53.72 155 ILE A CA 1
ATOM 1206 C C . ILE A 1 155 ? -13.448 41.699 42.945 1.00 53.72 155 ILE A C 1
ATOM 1208 O O . ILE A 1 155 ? -14.015 42.538 43.643 1.00 53.72 155 ILE A O 1
ATOM 1212 N N . ARG A 1 156 ? -13.862 41.439 41.695 1.00 53.97 156 ARG A N 1
ATOM 1213 C CA . ARG A 1 156 ? -15.036 42.112 41.099 1.00 53.97 156 ARG A CA 1
ATOM 1214 C C . ARG A 1 156 ? -16.378 41.600 41.631 1.00 53.97 156 ARG A C 1
ATOM 1216 O O . ARG A 1 156 ? -17.330 42.374 41.664 1.00 53.97 156 ARG A O 1
ATOM 1223 N N . LYS A 1 157 ? -16.469 40.337 42.064 1.00 50.44 157 LYS A N 1
ATOM 1224 C CA . LYS A 1 157 ? -17.713 39.781 42.630 1.00 50.44 157 LYS A CA 1
ATOM 1225 C C . LYS A 1 157 ? -18.016 40.289 44.044 1.00 50.44 157 LYS A C 1
ATOM 1227 O O . LYS A 1 157 ? -19.182 40.497 44.356 1.00 50.44 157 LYS A O 1
ATOM 1232 N N . ASP A 1 158 ? -16.995 40.590 44.845 1.00 52.91 158 ASP A N 1
ATOM 1233 C CA . ASP A 1 158 ? -17.194 41.080 46.218 1.00 52.91 158 ASP A CA 1
ATOM 1234 C C . ASP A 1 158 ? -17.594 42.567 46.295 1.00 52.91 158 ASP A C 1
ATOM 1236 O O . ASP A 1 158 ? -18.194 42.990 47.282 1.00 52.91 158 ASP A O 1
ATOM 1240 N N . GLN A 1 159 ? -17.335 43.371 45.254 1.00 54.84 159 GLN A N 1
ATOM 1241 C CA . GLN A 1 159 ? -17.766 44.781 45.224 1.00 54.84 159 GLN A CA 1
ATOM 1242 C C . GLN A 1 159 ? -19.236 44.978 44.824 1.00 54.84 159 GLN A C 1
ATOM 1244 O O . GLN A 1 159 ? -19.795 46.033 45.104 1.00 54.84 159 GLN A O 1
ATOM 1249 N N . HIS A 1 160 ? -19.894 43.968 44.247 1.00 50.22 160 HIS A N 1
ATOM 1250 C CA . HIS A 1 160 ? -21.320 44.039 43.900 1.00 50.22 160 HIS A CA 1
ATOM 1251 C C . HIS A 1 160 ? -22.265 43.554 45.014 1.00 50.22 160 HIS A C 1
ATOM 1253 O O . HIS A 1 160 ? -23.474 43.694 44.876 1.00 50.22 160 HIS A O 1
ATOM 1259 N N . HIS A 1 161 ? -21.752 43.010 46.124 1.00 49.03 161 HIS A N 1
ATOM 1260 C CA . HIS A 1 161 ? -22.573 42.542 47.255 1.00 49.03 161 HIS A CA 1
ATOM 1261 C C . HIS A 1 161 ? -22.565 43.470 48.477 1.00 49.03 161 HIS A C 1
ATOM 1263 O O . HIS A 1 161 ? -23.126 43.138 49.517 1.00 49.03 161 HIS A O 1
ATOM 1269 N N . ARG A 1 162 ? -21.968 44.661 48.366 1.00 54.25 162 ARG A N 1
ATOM 1270 C CA . ARG A 1 162 ? -22.015 45.692 49.410 1.00 54.25 162 ARG A CA 1
ATOM 1271 C C . ARG A 1 162 ? -22.679 46.956 48.858 1.00 54.25 162 ARG A C 1
ATOM 1273 O O . ARG A 1 162 ? -22.035 47.990 48.733 1.00 54.25 162 ARG A O 1
ATOM 1280 N N . GLY A 1 163 ? -23.947 46.835 48.470 1.00 52.03 163 GLY A N 1
ATOM 1281 C CA . GLY A 1 163 ? -24.722 47.936 47.889 1.00 52.03 163 GLY A CA 1
ATOM 1282 C C . GLY A 1 163 ? -26.238 47.879 48.092 1.00 52.03 163 GLY A C 1
ATOM 1283 O O . GLY A 1 163 ? -26.913 48.760 47.583 1.00 52.03 163 GLY A O 1
ATOM 1284 N N . GLU A 1 164 ? -26.781 46.905 48.832 1.00 52.66 164 GLU A N 1
ATOM 1285 C CA . GLU A 1 164 ? -28.222 46.829 49.124 1.00 52.66 164 GLU A CA 1
ATOM 1286 C C . GLU A 1 164 ? -28.456 46.439 50.588 1.00 52.66 164 GLU A C 1
ATOM 1288 O O . GLU A 1 164 ? -28.793 45.307 50.900 1.00 52.66 164 GLU A O 1
ATOM 1293 N N . HIS A 1 165 ? -28.217 47.378 51.501 1.00 51.78 165 HIS A N 1
ATOM 1294 C CA . HIS A 1 165 ? -28.862 47.407 52.816 1.00 51.78 165 HIS A CA 1
ATOM 1295 C C . HIS A 1 165 ? -28.942 48.872 53.258 1.00 51.78 165 HIS A C 1
ATOM 1297 O O . HIS A 1 165 ? -28.065 49.373 53.962 1.00 51.78 165 HIS A O 1
ATOM 1303 N N . HIS A 1 166 ? -29.977 49.565 52.791 1.00 42.28 166 HIS A N 1
ATOM 1304 C CA . HIS A 1 166 ? -30.428 50.843 53.329 1.00 42.28 166 HIS A CA 1
ATOM 1305 C C . HIS A 1 166 ? -31.961 50.860 53.283 1.00 42.28 166 HIS A C 1
ATOM 1307 O O . HIS A 1 166 ? -32.513 50.591 52.220 1.00 42.28 166 HIS A O 1
ATOM 1313 N N . GLU A 1 167 ? -32.553 51.181 54.444 1.00 40.62 167 GLU A N 1
ATOM 1314 C CA . GLU A 1 167 ? -33.945 51.623 54.692 1.00 40.62 167 GLU A CA 1
ATOM 1315 C C . GLU A 1 167 ? -35.012 50.515 54.487 1.00 40.62 167 GLU A C 1
ATOM 1317 O O . GLU A 1 167 ? -35.076 49.878 53.443 1.00 40.62 167 GLU A O 1
ATOM 1322 N N . ASP A 1 168 ? -35.795 50.088 55.485 1.00 39.72 168 ASP A N 1
ATOM 1323 C CA . ASP A 1 168 ? -36.531 50.820 56.533 1.00 39.72 168 ASP A CA 1
ATOM 1324 C C . ASP A 1 168 ? -36.557 50.096 57.900 1.00 39.72 168 ASP A C 1
ATOM 1326 O O . ASP A 1 168 ? -36.621 48.841 57.925 1.00 39.72 168 ASP A O 1
#

Foldseek 3Di:
DDDDDDDDDDDDPDDDPPQPWPWPQDQFDDPLDLDGDPRNLVSLLVVLVVLVVQLFWAKEKEFFAAPPDDQVSQQVSRQSNSVSSLVSSVVSPRDSVRYHYGYPRHVDQPADSVDPVSRRSRRIIIMTTDGDDPPVVVPPPPDDPPPVNVVVVVVVVVVVPPDPDDDD

Sequence (168 aa):
MPPPPPPPPPPPPPSPPARRKIILRGVNFDFDKATIRGDAADVLDEAAEILRDQPNVDVSVDGHTDAIGSAAY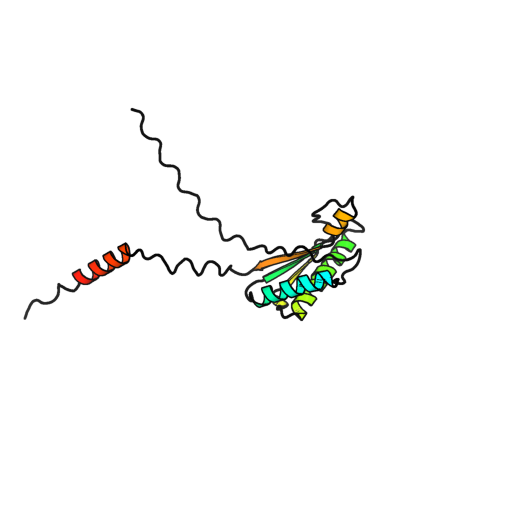NQKLSERRADAVARHLSAHGVSASRLHTRGFGKSRPVASNETEEGRAQNRRVELNIVGGESHEEMRYEEREETPRERREHRIRKDQHHRGEHHED

Radius of gyration: 27.99 Å; Cα contacts (8 Å, |Δi|>4): 239; chains: 1; bounding box: 56×73×76 Å

Nearest PDB structures (foldseek):
  5wtp-assembly2_B  TM=8.911E-01  e=3.026E-13  Capnocytophaga gingivalis ATCC 33624
  5eb1-assembly2_D  TM=9.558E-01  e=4.292E-12  Pseudomonas aeruginosa PAO1
  6jfw-assembly2_B  TM=8.562E-01  e=2.667E-13  Pseudomonas aeruginosa PAO1
  4g4x-assembly1_A  TM=9.685E-01  e=3.039E-11  Acinetobacter baumannii TCDC-AB0715
  5n2c-assembly1_A  TM=9.381E-01  e=5.715E-11  Burkholderia cenocepacia J2315